Protein AF-A0A0C4EYP3-F1 (afdb_monomer_lite)

Secondary structure (DSSP, 8-state):
---S--SS--TTTTS---S----HHHHHHHHTS-HHHHHHHHTT-SPPPHHHHHHHHHHHT--HHHHHHHS-TT--PPSS-S--SS--SHHHHHHHHHHHHHHHHHHHHHHHHH-SS---

Foldseek 3Di:
DDDDDPDQAPPPVVPPPPPDPDQLCRLCVQLVHDSVQSVCVNVLNHADDLSSLVSCCVVSVNDSVVVCVNHPPPRDRDPPPDADPPHPDPVSNVVVVCCVVCVVVVQVVCCVVPNPPPDD

pLDDT: mean 79.32, std 20.4, range [27.8, 96.69]

Structure (mmCIF, N/CA/C/O backbone):
data_AF-A0A0C4EYP3-F1
#
_entry.id   AF-A0A0C4EYP3-F1
#
loop_
_atom_site.group_PDB
_atom_site.id
_atom_site.type_symbol
_atom_site.label_atom_id
_atom_site.label_alt_id
_atom_site.label_comp_id
_atom_site.label_asym_id
_atom_site.label_entity_id
_atom_site.label_seq_id
_atom_site.pdbx_PDB_ins_code
_atom_site.Cartn_x
_atom_site.Cartn_y
_atom_site.Cartn_z
_atom_site.occupancy
_atom_site.B_iso_or_equiv
_atom_site.auth_seq_id
_atom_site.auth_comp_id
_atom_site.auth_asym_id
_atom_site.auth_atom_id
_atom_site.pdbx_PDB_model_num
ATOM 1 N N . MET A 1 1 ? 20.902 5.868 12.166 1.00 28.08 1 MET A N 1
ATOM 2 C CA . MET A 1 1 ? 20.652 7.315 12.353 1.00 28.08 1 MET A CA 1
ATOM 3 C C . MET A 1 1 ? 19.369 7.663 11.596 1.00 28.08 1 MET A C 1
ATOM 5 O O . MET A 1 1 ? 19.417 8.071 10.446 1.00 28.08 1 MET A O 1
ATOM 9 N N . PHE A 1 2 ? 18.211 7.353 12.192 1.00 27.80 2 PHE A N 1
ATOM 10 C CA . PHE A 1 2 ? 16.888 7.460 11.562 1.00 27.80 2 PHE A CA 1
ATOM 11 C C . PHE A 1 2 ? 16.324 8.862 11.808 1.00 27.80 2 PHE A C 1
ATOM 13 O O . PHE A 1 2 ? 15.710 9.115 12.843 1.00 27.80 2 PHE A O 1
ATOM 20 N N . SER A 1 3 ? 16.602 9.795 10.897 1.00 27.97 3 SER A N 1
ATOM 21 C CA . SER A 1 3 ? 16.190 11.190 11.056 1.00 27.97 3 SER A CA 1
ATOM 22 C C . SER A 1 3 ? 14.779 11.423 10.497 1.00 27.97 3 SER A C 1
ATOM 24 O O . SER A 1 3 ? 14.550 11.383 9.293 1.00 27.97 3 SER A O 1
ATOM 26 N N . SER A 1 4 ? 13.845 11.667 11.418 1.00 34.28 4 SER A N 1
ATOM 27 C CA . SER A 1 4 ? 12.994 12.867 11.411 1.00 34.28 4 SER A CA 1
ATOM 28 C C . SER A 1 4 ? 12.014 13.097 10.246 1.00 34.28 4 SER A C 1
ATOM 30 O O . SER A 1 4 ? 11.949 14.201 9.722 1.00 34.28 4 SER A O 1
ATOM 32 N N . ASN A 1 5 ? 11.190 12.104 9.887 1.00 30.58 5 ASN A N 1
ATOM 33 C CA . ASN A 1 5 ? 9.968 12.329 9.083 1.00 30.58 5 ASN A CA 1
ATOM 34 C C . ASN A 1 5 ? 8.774 11.433 9.500 1.00 30.58 5 ASN A C 1
ATOM 36 O O . ASN A 1 5 ? 7.922 11.061 8.697 1.00 30.58 5 ASN A O 1
ATOM 40 N N . ARG A 1 6 ? 8.696 11.083 10.792 1.00 39.53 6 ARG A N 1
ATOM 41 C CA . ARG A 1 6 ? 7.536 10.412 11.414 1.00 39.53 6 ARG A CA 1
ATOM 42 C C . ARG A 1 6 ? 6.465 11.442 11.780 1.00 39.53 6 ARG A C 1
ATOM 44 O O . ARG A 1 6 ? 6.340 11.771 12.954 1.00 39.53 6 ARG A O 1
ATOM 51 N N . GLN A 1 7 ? 5.740 11.999 10.811 1.00 38.94 7 GLN A N 1
ATOM 52 C CA . GLN A 1 7 ? 4.660 12.938 11.152 1.00 38.94 7 GLN A CA 1
ATOM 53 C C . GLN A 1 7 ? 3.247 12.360 11.097 1.00 38.94 7 GLN A C 1
ATOM 55 O O . GLN A 1 7 ? 2.430 12.841 11.868 1.00 38.94 7 GLN A O 1
ATOM 60 N N . TYR A 1 8 ? 2.954 11.293 10.341 1.00 40.28 8 TYR A N 1
ATOM 61 C CA . TYR A 1 8 ? 1.585 10.731 10.317 1.00 40.28 8 TYR A CA 1
ATOM 62 C C . TYR A 1 8 ? 1.478 9.239 9.960 1.00 40.28 8 TYR A C 1
ATOM 64 O O . TYR A 1 8 ? 0.409 8.768 9.581 1.00 40.28 8 TYR A O 1
ATOM 72 N N . THR A 1 9 ? 2.561 8.468 10.031 1.00 40.06 9 THR A N 1
ATOM 73 C CA . THR A 1 9 ? 2.444 7.011 9.889 1.00 40.06 9 THR A CA 1
ATOM 74 C C . THR A 1 9 ? 2.028 6.436 11.229 1.00 40.06 9 THR A C 1
ATOM 76 O O . THR A 1 9 ? 2.480 6.929 12.252 1.00 40.06 9 THR A O 1
ATOM 79 N N . LEU A 1 10 ? 1.138 5.448 11.215 1.00 43.94 10 LEU A N 1
ATOM 80 C CA . LEU A 1 10 ? 0.690 4.645 12.348 1.00 43.94 10 LEU A CA 1
ATOM 81 C C . LEU A 1 10 ? 1.720 3.518 12.567 1.00 43.94 10 LEU A C 1
ATOM 83 O O . LEU A 1 10 ? 1.480 2.389 12.140 1.00 43.94 10 LEU A O 1
ATOM 87 N N . PRO A 1 11 ? 2.906 3.767 13.158 1.00 39.56 11 PRO A N 1
ATOM 88 C CA . PRO A 1 11 ? 3.998 2.806 13.138 1.00 39.56 11 PRO A CA 1
ATOM 89 C C . PRO A 1 11 ? 3.801 1.757 14.245 1.00 39.56 11 PRO A C 1
ATOM 91 O O . PRO A 1 11 ? 4.572 0.811 14.327 1.00 39.56 11 PRO A O 1
ATOM 94 N N . GLU A 1 12 ? 2.773 1.912 15.088 1.00 42.91 12 GLU A N 1
ATOM 95 C CA . GLU A 1 12 ? 2.560 1.099 16.290 1.00 42.91 12 GLU A CA 1
ATOM 96 C C . GLU A 1 12 ? 1.344 0.165 16.210 1.00 42.91 12 GLU A C 1
ATOM 98 O O . GLU A 1 12 ? 1.230 -0.748 17.018 1.00 42.91 12 GLU A O 1
ATOM 103 N N . ILE A 1 13 ? 0.500 0.274 15.178 1.00 44.47 13 ILE A N 1
ATOM 104 C CA . ILE A 1 13 ? -0.499 -0.773 14.861 1.00 44.47 13 ILE A CA 1
ATOM 105 C C . ILE A 1 13 ? 0.015 -1.785 13.828 1.00 44.47 13 ILE A C 1
ATOM 107 O O . ILE A 1 13 ? -0.697 -2.714 13.472 1.00 44.47 13 ILE A O 1
ATOM 111 N N . GLY A 1 14 ? 1.274 -1.653 13.389 1.00 41.16 14 GLY A N 1
ATOM 112 C CA . GLY A 1 14 ? 2.021 -2.771 12.799 1.00 41.16 14 GLY A CA 1
ATOM 113 C C . GLY A 1 14 ? 2.391 -3.847 13.832 1.00 41.16 14 GLY A C 1
ATOM 114 O O . GLY A 1 14 ? 2.987 -4.854 13.467 1.00 41.16 14 GLY A O 1
ATOM 115 N N . GLY A 1 15 ? 2.049 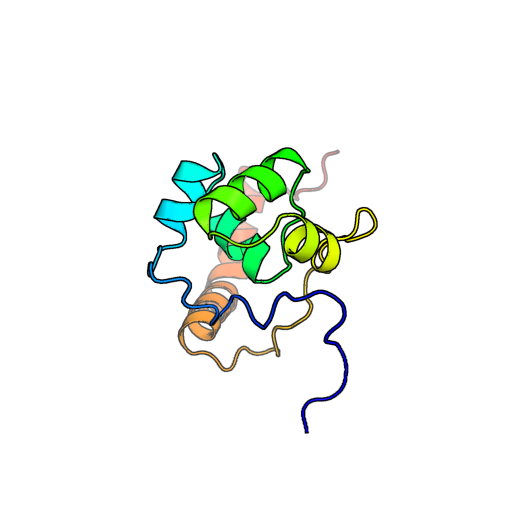-3.634 15.110 1.00 35.31 15 GLY A N 1
ATOM 116 C CA . GLY A 1 15 ? 2.338 -4.556 16.205 1.00 35.31 15 GLY A CA 1
ATOM 117 C C . GLY A 1 15 ? 1.379 -4.501 17.397 1.00 35.31 15 GLY A C 1
ATOM 118 O O . GLY A 1 15 ? 1.661 -5.159 18.395 1.00 35.31 15 GLY A O 1
ATOM 119 N N . SER A 1 16 ? 0.243 -3.791 17.341 1.00 37.66 16 SER A N 1
ATOM 120 C CA . SER A 1 16 ? -0.777 -3.935 18.386 1.00 37.66 16 SER A CA 1
ATOM 121 C C . SER A 1 16 ? -1.592 -5.196 18.109 1.00 37.66 16 SER A C 1
ATOM 123 O O . SER A 1 16 ? -2.685 -5.162 17.543 1.00 37.66 16 SER A O 1
ATOM 125 N N . GLN A 1 17 ? -0.988 -6.320 18.489 1.00 43.16 17 GLN A N 1
ATOM 126 C CA . GLN A 1 17 ? -1.586 -7.638 18.651 1.00 43.16 17 GLN A CA 1
ATOM 127 C C . GLN A 1 17 ? -2.721 -7.561 19.685 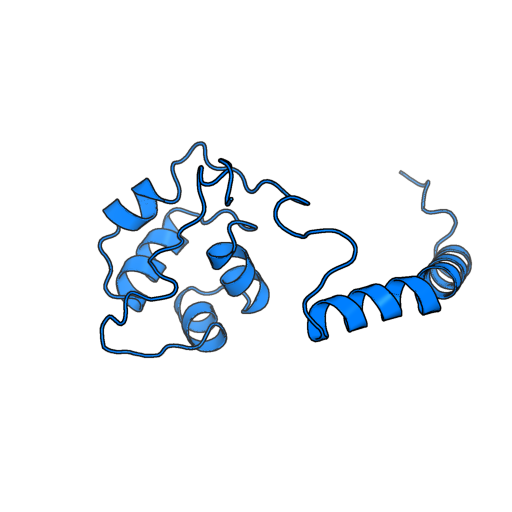1.00 43.16 17 GLN A C 1
ATOM 129 O O . GLN A 1 17 ? -2.609 -8.038 20.810 1.00 43.16 17 GLN A O 1
ATOM 134 N N . GLY A 1 18 ? -3.844 -6.957 19.310 1.00 42.09 18 GLY A N 1
ATOM 135 C CA . GLY A 1 18 ? -5.118 -7.172 19.979 1.00 42.09 18 GLY A CA 1
ATOM 136 C C . GLY A 1 18 ? -5.649 -8.545 19.582 1.00 42.09 18 GLY A C 1
ATOM 137 O O . GLY A 1 18 ? -6.541 -8.628 18.754 1.00 42.09 18 GLY A O 1
ATOM 138 N N . ASN A 1 19 ? -5.055 -9.628 20.094 1.00 44.78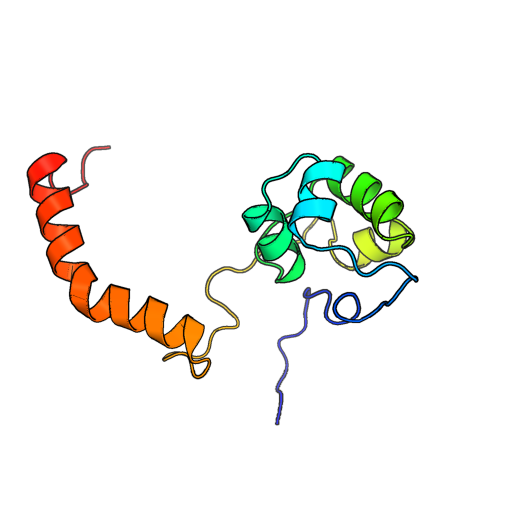 19 ASN A N 1
ATOM 139 C CA . ASN A 1 19 ? -5.550 -11.019 20.076 1.00 44.78 19 ASN A CA 1
ATOM 140 C C . ASN A 1 19 ? -6.057 -11.646 18.743 1.00 44.78 19 ASN A C 1
ATOM 142 O O . ASN A 1 19 ? -6.533 -12.782 18.766 1.00 44.78 19 ASN A O 1
ATOM 146 N N . LYS A 1 20 ? -5.965 -10.979 17.584 1.00 55.44 20 LYS A N 1
ATOM 147 C CA . LYS A 1 20 ? -6.371 -11.495 16.263 1.00 55.44 20 LYS A CA 1
ATOM 148 C C . LYS A 1 20 ? -5.383 -11.048 15.187 1.00 55.44 20 LYS A C 1
ATOM 150 O O . LYS A 1 20 ? -5.355 -9.879 14.811 1.00 55.44 20 LYS A O 1
ATOM 155 N N . GLU A 1 21 ? -4.603 -11.986 14.659 1.00 67.38 21 GLU A N 1
ATOM 156 C CA . GLU A 1 21 ? -3.831 -11.785 13.429 1.00 67.38 21 GLU A CA 1
ATOM 157 C C . GLU A 1 21 ? -4.798 -11.746 12.238 1.00 67.38 21 GLU A C 1
ATOM 159 O O . GLU A 1 21 ? -5.181 -12.781 11.700 1.00 67.38 21 GLU A O 1
ATOM 164 N N . LEU A 1 22 ? -5.259 -10.549 11.869 1.00 83.88 22 LEU A N 1
ATOM 165 C CA . LEU A 1 22 ? -6.082 -10.344 10.677 1.00 83.88 22 LEU A CA 1
ATOM 166 C C . LEU A 1 22 ? -5.197 -9.967 9.488 1.00 83.88 22 LEU A C 1
ATOM 168 O O . LEU A 1 22 ? -4.372 -9.059 9.571 1.00 83.88 22 LEU A O 1
ATOM 172 N N . SER A 1 23 ? -5.423 -10.620 8.354 1.00 88.62 23 SER A N 1
ATOM 173 C CA . SER A 1 23 ? -4.828 -10.238 7.073 1.00 88.62 23 SER A CA 1
ATOM 174 C C . SER A 1 23 ? -5.434 -8.938 6.526 1.00 88.62 23 SER A C 1
ATOM 176 O O . SER A 1 23 ? -6.578 -8.578 6.830 1.00 88.62 23 SER A O 1
ATOM 178 N N . PHE A 1 24 ? -4.711 -8.248 5.633 1.00 89.62 24 PHE A N 1
ATOM 179 C CA . PHE A 1 24 ? -5.252 -7.074 4.936 1.00 89.62 24 PHE A CA 1
ATOM 180 C C . PHE A 1 24 ? -6.535 -7.398 4.167 1.00 89.62 24 PHE A C 1
ATOM 182 O O . PHE A 1 24 ? -7.463 -6.590 4.183 1.00 89.62 24 PHE A O 1
ATOM 189 N N . GLY A 1 25 ? -6.629 -8.581 3.554 1.00 88.94 25 GLY A N 1
ATOM 190 C CA . GLY A 1 25 ? -7.834 -9.031 2.859 1.00 88.94 25 GLY A CA 1
ATOM 191 C C . GLY A 1 25 ? -9.049 -9.171 3.783 1.00 88.94 25 GLY A C 1
ATOM 192 O O . GLY A 1 25 ? -10.161 -8.787 3.415 1.00 88.94 25 GLY A O 1
ATOM 193 N N . GLU A 1 26 ? -8.866 -9.670 5.006 1.00 91.56 26 GLU A N 1
ATOM 194 C CA . GLU A 1 26 ? -9.953 -9.775 5.988 1.00 91.56 26 GLU A CA 1
ATOM 195 C C . GLU A 1 26 ? -10.398 -8.409 6.505 1.00 91.56 26 GLU A C 1
ATOM 197 O O . GLU A 1 26 ? -11.602 -8.156 6.615 1.00 91.56 26 GLU A O 1
ATOM 202 N N . ILE A 1 27 ? -9.448 -7.510 6.773 1.00 91.94 27 ILE A N 1
ATOM 203 C CA . ILE A 1 27 ? -9.748 -6.132 7.176 1.00 91.94 27 ILE A CA 1
ATOM 204 C C . ILE A 1 27 ? -10.501 -5.422 6.045 1.00 91.94 27 ILE A C 1
ATOM 206 O O . ILE A 1 27 ? -11.560 -4.841 6.280 1.00 91.94 27 ILE A O 1
ATOM 210 N N . ALA A 1 28 ? -10.011 -5.528 4.809 1.00 93.31 28 ALA A N 1
ATOM 211 C CA . ALA A 1 28 ? -10.599 -4.922 3.617 1.00 93.31 28 ALA A CA 1
ATOM 212 C C . ALA A 1 28 ? -12.062 -5.334 3.407 1.00 93.31 28 ALA A C 1
ATOM 214 O O . ALA A 1 28 ? -12.928 -4.472 3.227 1.00 93.31 28 ALA A O 1
ATOM 215 N N . LYS A 1 29 ? -12.359 -6.636 3.530 1.00 94.56 29 LYS A N 1
ATOM 216 C CA . LYS A 1 29 ? -13.728 -7.171 3.450 1.00 94.56 29 LYS A CA 1
ATOM 217 C C . LYS A 1 29 ? -14.653 -6.555 4.498 1.00 94.56 29 LYS A C 1
ATOM 219 O O . LYS A 1 29 ? -15.779 -6.192 4.174 1.00 94.56 29 LYS A O 1
ATOM 224 N N . ARG A 1 30 ? -14.186 -6.415 5.742 1.00 93.12 30 ARG A N 1
ATOM 225 C CA . ARG A 1 30 ? -14.993 -5.877 6.849 1.00 93.12 30 ARG A CA 1
ATOM 226 C C . ARG A 1 30 ? -15.236 -4.374 6.722 1.00 93.12 30 ARG A C 1
ATOM 228 O O . ARG A 1 30 ? -16.325 -3.904 7.040 1.00 93.12 30 ARG A O 1
ATOM 235 N N . ILE A 1 31 ? -14.255 -3.618 6.225 1.00 93.81 31 ILE A N 1
ATOM 236 C CA . ILE A 1 31 ? -14.407 -2.167 6.045 1.00 93.81 31 ILE A CA 1
ATOM 237 C C . ILE A 1 31 ? -15.097 -1.792 4.720 1.00 93.81 31 ILE A C 1
ATOM 239 O O . ILE A 1 31 ? -15.636 -0.690 4.600 1.00 93.81 31 ILE A O 1
ATOM 243 N N . GLY A 1 32 ? -15.169 -2.720 3.760 1.00 94.69 32 GLY A N 1
ATOM 244 C CA . GLY A 1 32 ? -15.773 -2.504 2.441 1.00 94.69 32 GLY A CA 1
ATOM 245 C C . GLY A 1 32 ? -14.852 -1.752 1.476 1.00 94.69 32 GLY A C 1
ATOM 246 O O . GLY A 1 32 ? -15.318 -0.924 0.696 1.00 94.69 32 GLY A O 1
ATOM 247 N N . ARG A 1 33 ? -13.542 -2.001 1.555 1.00 95.69 33 ARG A N 1
ATOM 248 C CA . ARG A 1 33 ? -12.508 -1.400 0.693 1.00 95.69 33 ARG A CA 1
ATOM 249 C C . ARG A 1 33 ? -11.726 -2.501 -0.028 1.00 95.69 33 ARG A C 1
ATOM 251 O O . ARG A 1 33 ? -11.892 -3.680 0.277 1.00 95.69 33 ARG A O 1
ATOM 258 N N . SER A 1 34 ? -10.894 -2.138 -1.007 1.00 96.62 34 SER A N 1
ATOM 259 C CA . SER A 1 34 ? -10.007 -3.113 -1.653 1.00 96.62 34 SER A CA 1
ATOM 260 C C . SER A 1 34 ? -8.813 -3.434 -0.758 1.00 96.62 34 SER A C 1
ATOM 262 O O . SER A 1 34 ? -8.338 -2.578 -0.016 1.00 96.62 34 SER A O 1
ATOM 264 N N . GLU A 1 35 ? -8.293 -4.654 -0.864 1.00 93.81 35 GLU A N 1
ATOM 265 C CA . GLU A 1 35 ? -7.131 -5.099 -0.086 1.00 93.81 35 GLU A CA 1
ATOM 266 C C . GLU A 1 35 ? -5.910 -4.193 -0.282 1.00 93.81 35 GLU A C 1
ATOM 268 O O . GLU A 1 35 ? -5.267 -3.799 0.689 1.00 93.81 35 GLU A O 1
ATOM 273 N N . ILE A 1 36 ? -5.656 -3.771 -1.524 1.00 93.56 36 ILE A N 1
ATOM 274 C CA . ILE A 1 36 ? -4.564 -2.846 -1.852 1.00 93.56 36 ILE A CA 1
ATOM 275 C C . ILE A 1 36 ? -4.792 -1.474 -1.209 1.00 93.56 36 ILE A C 1
ATOM 277 O O . ILE A 1 36 ? -3.851 -0.885 -0.683 1.00 93.56 36 ILE A O 1
ATOM 281 N N . TRP A 1 37 ? -6.026 -0.955 -1.222 1.00 94.25 37 TRP A N 1
ATOM 282 C CA . TRP A 1 37 ? -6.337 0.319 -0.566 1.00 94.25 37 TRP A CA 1
ATOM 283 C C . TRP A 1 37 ? -6.142 0.219 0.945 1.00 94.25 37 TRP A C 1
ATOM 285 O O . TRP A 1 37 ? -5.568 1.120 1.552 1.00 94.25 37 TRP A O 1
ATOM 295 N N . THR A 1 38 ? -6.572 -0.893 1.543 1.00 92.25 38 THR A N 1
ATOM 296 C CA . THR A 1 38 ? -6.386 -1.157 2.968 1.00 92.25 38 THR A CA 1
ATOM 297 C C . THR A 1 38 ? -4.904 -1.214 3.303 1.00 92.25 38 THR A C 1
ATOM 299 O O . THR A 1 38 ? -4.476 -0.467 4.169 1.00 92.25 38 THR A O 1
ATOM 302 N N . ALA A 1 39 ? -4.088 -1.986 2.582 1.00 89.88 39 ALA A N 1
ATOM 303 C CA . ALA A 1 39 ? -2.640 -1.989 2.787 1.00 89.88 39 ALA A CA 1
ATOM 304 C C . ALA A 1 39 ? -2.045 -0.574 2.640 1.00 89.88 39 ALA A C 1
ATOM 306 O O . ALA A 1 39 ? -1.333 -0.104 3.526 1.00 89.88 39 ALA A O 1
ATOM 307 N N . ALA A 1 40 ? -2.409 0.161 1.582 1.00 89.50 40 ALA A N 1
ATOM 308 C CA . ALA A 1 40 ? -1.956 1.534 1.363 1.00 89.50 40 ALA A CA 1
ATOM 309 C C . ALA A 1 40 ? -2.316 2.476 2.525 1.00 89.50 40 ALA A C 1
ATOM 311 O O . ALA A 1 40 ? -1.524 3.357 2.856 1.00 89.50 40 ALA A O 1
ATOM 312 N N . LEU A 1 41 ? -3.468 2.289 3.174 1.00 89.31 41 LEU A N 1
ATOM 313 C CA . LEU A 1 41 ? -3.853 3.048 4.362 1.00 89.31 41 LEU A CA 1
ATOM 314 C C . LEU A 1 41 ? -2.876 2.829 5.522 1.00 89.31 41 LEU A C 1
ATOM 316 O O . LEU A 1 41 ? -2.434 3.804 6.128 1.00 89.31 41 LEU A O 1
ATOM 320 N N . PHE A 1 42 ? -2.500 1.578 5.804 1.00 86.44 42 PHE A N 1
ATOM 321 C CA . PHE A 1 42 ? -1.557 1.254 6.883 1.00 86.44 42 PHE A CA 1
ATOM 322 C C . PHE A 1 42 ? -0.153 1.817 6.626 1.00 86.44 42 PHE A C 1
ATOM 324 O O . PHE A 1 42 ? 0.526 2.223 7.567 1.00 86.44 42 PHE A O 1
ATOM 331 N N . TYR A 1 43 ? 0.250 1.939 5.360 1.00 83.88 43 TYR A N 1
ATOM 332 C CA . TYR A 1 43 ? 1.490 2.623 4.972 1.00 83.88 43 TYR A CA 1
ATOM 333 C C . TYR A 1 43 ? 1.355 4.157 4.880 1.00 83.88 43 TYR A C 1
ATOM 335 O O . TYR A 1 43 ? 2.309 4.840 4.515 1.00 83.88 43 TYR A O 1
ATOM 343 N N . GLY A 1 44 ? 0.194 4.734 5.213 1.00 83.44 44 GLY A N 1
ATOM 344 C CA . GLY A 1 44 ? -0.037 6.184 5.165 1.00 83.44 44 GLY A CA 1
ATOM 345 C C . GLY A 1 44 ? -0.185 6.755 3.748 1.00 83.44 44 GLY A C 1
ATOM 346 O O . GLY A 1 44 ? -0.100 7.966 3.550 1.00 83.44 44 GLY A O 1
ATOM 347 N N . HIS A 1 45 ? -0.417 5.900 2.752 1.00 86.12 45 HIS A N 1
ATOM 348 C CA . HIS A 1 45 ? -0.592 6.270 1.346 1.00 86.12 45 HIS A CA 1
ATOM 349 C C . HIS A 1 45 ? -2.062 6.447 0.928 1.00 86.12 45 HIS A C 1
ATOM 351 O O . HIS A 1 45 ? -2.324 6.902 -0.187 1.00 86.12 45 HIS A O 1
ATOM 357 N N . ALA A 1 46 ? -3.023 6.146 1.808 1.00 89.81 46 ALA A N 1
ATOM 358 C CA . ALA A 1 46 ? -4.449 6.386 1.585 1.00 89.81 46 ALA A CA 1
ATOM 359 C C . ALA A 1 46 ? -5.058 7.259 2.692 1.00 89.81 46 ALA A C 1
ATOM 361 O O . ALA A 1 46 ? -4.574 7.277 3.821 1.00 89.81 46 ALA A O 1
ATOM 362 N N . LYS A 1 47 ? -6.128 7.994 2.360 1.00 90.75 47 LYS A N 1
ATOM 363 C CA . LYS A 1 47 ? -6.900 8.804 3.312 1.00 90.75 47 LYS A CA 1
ATOM 364 C C . LYS A 1 47 ? -8.208 8.083 3.651 1.00 90.75 47 LYS A C 1
ATOM 366 O O . LYS A 1 47 ? -8.991 7.862 2.728 1.00 90.75 47 LYS A O 1
ATOM 371 N N . PRO A 1 48 ? -8.465 7.748 4.925 1.00 92.06 48 PRO A N 1
ATOM 372 C CA . PRO A 1 48 ? -9.720 7.129 5.328 1.00 92.06 48 PRO A CA 1
ATOM 373 C C . PRO A 1 48 ? -10.833 8.176 5.472 1.00 92.06 48 PRO A C 1
ATOM 375 O O . PRO A 1 48 ? -10.589 9.332 5.827 1.00 92.06 48 PRO A O 1
ATOM 378 N N . GLU A 1 49 ? -12.073 7.762 5.234 1.00 92.12 49 GLU A N 1
ATOM 379 C CA . GLU A 1 49 ? -13.269 8.517 5.606 1.00 92.12 49 GLU A CA 1
ATOM 380 C C . GLU A 1 49 ? -13.673 8.223 7.058 1.00 92.12 49 GLU A C 1
ATOM 382 O O . GLU A 1 49 ? -13.240 7.241 7.659 1.00 92.12 49 GLU A O 1
ATOM 387 N N . GLN A 1 50 ? -14.565 9.037 7.636 1.00 90.25 50 GLN A N 1
ATOM 388 C CA . GLN A 1 50 ? -15.065 8.797 9.001 1.00 90.25 50 GLN A CA 1
ATOM 389 C C . GLN A 1 50 ? -15.721 7.416 9.149 1.00 90.25 50 GLN A C 1
ATOM 391 O O . GLN A 1 50 ? -15.557 6.762 10.177 1.00 90.25 50 GLN A O 1
ATOM 396 N N . ALA A 1 51 ? -16.421 6.950 8.110 1.00 92.31 51 ALA A N 1
ATOM 397 C CA . ALA A 1 51 ? -17.007 5.615 8.091 1.00 92.31 51 ALA A CA 1
ATOM 398 C C . ALA A 1 51 ? -15.937 4.509 8.134 1.00 92.31 51 ALA A C 1
ATOM 400 O O . ALA A 1 51 ? -16.151 3.494 8.794 1.00 92.31 51 ALA A O 1
ATOM 401 N N . ASP A 1 52 ? -14.783 4.710 7.486 1.00 92.88 52 ASP A N 1
ATOM 402 C CA . ASP A 1 52 ? -13.674 3.752 7.524 1.00 92.88 52 ASP A CA 1
ATOM 403 C C . ASP A 1 52 ? -13.056 3.697 8.922 1.00 92.88 52 ASP A C 1
ATOM 405 O O . ASP A 1 52 ? -12.831 2.609 9.437 1.00 92.88 52 ASP A O 1
ATOM 409 N N . LEU A 1 53 ? -12.836 4.852 9.565 1.00 91.38 53 LEU A N 1
ATOM 410 C CA . LEU A 1 53 ? -12.260 4.916 10.915 1.00 91.38 53 LEU A CA 1
ATOM 411 C C . LEU A 1 53 ? -13.126 4.187 11.946 1.00 91.38 53 LEU A C 1
ATOM 413 O O . LEU A 1 53 ? -12.599 3.461 12.788 1.00 91.38 53 LEU A O 1
ATOM 417 N N . LYS A 1 54 ? -14.451 4.339 11.852 1.00 92.50 54 LYS A N 1
ATOM 418 C CA . LYS A 1 54 ? -15.391 3.627 12.720 1.00 92.50 54 LYS A CA 1
ATOM 419 C C . LYS A 1 54 ? -15.294 2.111 12.525 1.00 92.50 54 LYS A C 1
ATOM 421 O O . LYS A 1 54 ? -15.143 1.379 13.496 1.00 92.50 54 LYS A O 1
ATOM 426 N N . LYS A 1 55 ? -15.312 1.637 11.276 1.00 93.38 55 LYS A N 1
ATOM 427 C CA . LYS A 1 55 ? -15.188 0.200 10.990 1.00 93.38 55 LYS A CA 1
ATOM 428 C C . LYS A 1 55 ? -13.815 -0.348 11.386 1.00 93.38 55 LYS A C 1
ATOM 430 O O . LYS A 1 55 ? -13.735 -1.449 11.908 1.00 93.38 55 LYS A O 1
ATOM 435 N N . LEU A 1 56 ? -12.734 0.403 11.173 1.00 91.06 56 LEU A N 1
ATOM 436 C CA . LEU A 1 56 ? -11.386 0.015 11.603 1.00 91.06 56 LEU A CA 1
ATOM 437 C C . LEU A 1 56 ? -11.301 -0.121 13.125 1.00 91.06 56 LEU A C 1
ATOM 439 O O . LEU A 1 56 ? -10.712 -1.086 13.605 1.00 91.06 56 LEU A O 1
ATOM 443 N N . SER A 1 57 ? -11.942 0.792 13.860 1.00 90.75 57 SER A N 1
ATOM 444 C CA . SER A 1 57 ? -12.079 0.720 15.317 1.00 90.75 57 SER A CA 1
ATOM 445 C C . SER A 1 57 ? -12.748 -0.576 15.772 1.00 90.75 57 SER A C 1
ATOM 447 O O . SER A 1 57 ? -12.211 -1.267 16.632 1.00 90.75 57 SER A O 1
ATOM 449 N N . GLU A 1 58 ? -13.855 -0.955 15.133 1.00 90.94 58 GLU A N 1
ATOM 450 C CA . GLU A 1 58 ? -14.589 -2.191 15.436 1.00 90.94 58 GLU A CA 1
ATOM 451 C C . GLU A 1 58 ? -13.809 -3.462 15.051 1.00 90.94 58 GLU A C 1
ATOM 453 O O . GLU A 1 58 ? -13.848 -4.463 15.763 1.00 90.94 58 GLU A O 1
ATOM 458 N N . VAL A 1 59 ? -13.107 -3.449 13.913 1.00 90.38 59 VAL A N 1
ATOM 459 C CA . VAL A 1 59 ? -12.390 -4.624 13.388 1.00 90.38 59 VAL A CA 1
ATOM 460 C C . VAL A 1 59 ? -11.121 -4.924 14.178 1.00 90.38 59 VAL A C 1
ATOM 462 O O . VAL A 1 59 ? -10.809 -6.095 14.393 1.00 90.38 59 VAL A O 1
ATOM 465 N N . LEU A 1 60 ? -10.392 -3.879 14.564 1.00 87.00 60 LEU A N 1
ATOM 466 C CA . LEU A 1 60 ? -9.082 -3.984 15.207 1.00 87.00 60 LEU A CA 1
ATOM 467 C C . LEU A 1 60 ? -9.163 -3.869 16.731 1.00 87.00 60 LEU A C 1
ATOM 469 O O . LEU A 1 60 ? -8.136 -3.996 17.387 1.00 87.00 60 LEU A O 1
ATOM 473 N N . ASP A 1 61 ? -10.363 -3.641 17.273 1.00 87.25 61 ASP A N 1
ATOM 474 C CA . ASP A 1 61 ? -10.616 -3.446 18.705 1.00 87.25 61 ASP A CA 1
ATOM 475 C C . ASP A 1 61 ? -9.750 -2.325 19.311 1.00 87.25 61 ASP A C 1
ATOM 477 O O . ASP A 1 61 ? -9.195 -2.421 20.403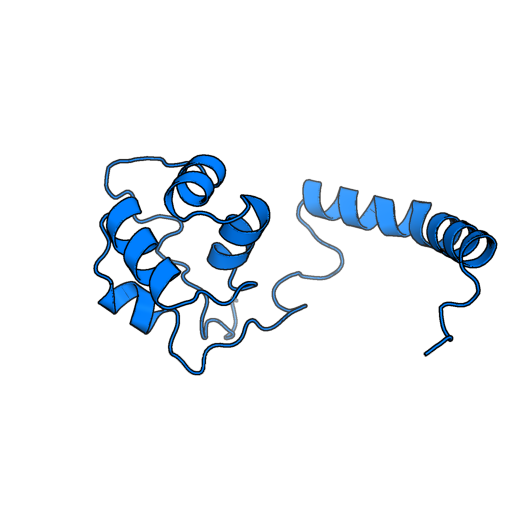 1.00 87.25 61 ASP A O 1
ATOM 481 N N . ILE A 1 62 ? -9.599 -1.238 18.550 1.00 87.06 62 ILE A N 1
ATOM 482 C CA . ILE A 1 62 ? -8.826 -0.052 18.933 1.00 87.06 62 ILE A CA 1
ATOM 483 C C . ILE A 1 62 ? -9.788 1.134 19.005 1.00 87.06 62 ILE A C 1
ATOM 485 O O . ILE A 1 62 ? -10.562 1.331 18.065 1.00 87.06 62 ILE A O 1
ATOM 489 N N . PRO A 1 63 ? -9.750 1.972 20.055 1.00 88.25 63 PRO A N 1
ATOM 490 C CA . PRO A 1 63 ? -10.646 3.118 20.175 1.00 88.25 63 PRO A CA 1
ATOM 491 C C . PRO A 1 63 ? -10.584 4.067 18.969 1.00 88.25 63 PRO A C 1
ATOM 493 O O . PRO A 1 63 ? -9.509 4.465 18.524 1.00 88.25 63 PRO A O 1
ATOM 496 N N . GLU A 1 64 ? -11.743 4.519 18.480 1.00 87.19 64 GLU A N 1
ATOM 497 C CA . GLU A 1 64 ? -11.845 5.426 17.322 1.00 87.19 64 GLU A CA 1
ATOM 498 C C . GLU A 1 64 ? -11.028 6.724 17.504 1.00 87.19 64 GLU A C 1
ATOM 500 O O . GLU A 1 64 ? -10.554 7.318 16.535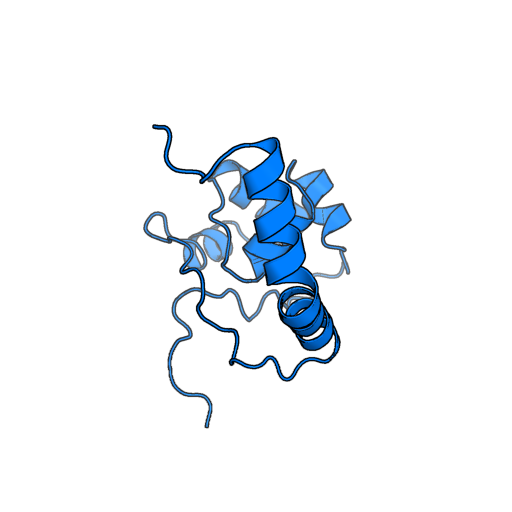 1.00 87.19 64 GLU A O 1
ATOM 505 N N . GLN A 1 65 ? -10.833 7.171 18.750 1.00 86.38 65 GLN A N 1
ATOM 506 C CA . GLN A 1 65 ? -10.015 8.345 19.070 1.00 86.38 65 GLN A CA 1
ATOM 507 C C . GLN A 1 65 ? -8.542 8.164 18.676 1.00 86.38 65 GLN A C 1
ATOM 509 O O . GLN A 1 65 ? -7.933 9.112 18.183 1.00 86.38 65 GLN A O 1
ATOM 514 N N . GLU A 1 66 ? -7.990 6.957 18.818 1.00 85.69 66 GLU A N 1
ATOM 515 C CA . GLU A 1 66 ? -6.613 6.644 18.418 1.00 85.69 66 GLU A CA 1
ATOM 516 C C . GLU A 1 66 ? -6.462 6.738 16.894 1.00 85.69 66 GLU A C 1
ATOM 518 O O . GLU A 1 66 ? -5.525 7.359 16.387 1.00 85.69 66 GLU A O 1
ATOM 523 N N . PHE A 1 67 ? -7.454 6.242 16.149 1.00 84.62 67 PHE A N 1
ATOM 524 C CA . PHE A 1 67 ? -7.500 6.395 14.697 1.00 84.62 67 PHE A CA 1
ATOM 525 C C . PHE A 1 67 ? -7.659 7.851 14.256 1.00 84.62 67 PHE A C 1
ATOM 527 O O . PHE A 1 67 ? -6.987 8.282 13.322 1.00 84.62 67 PHE A O 1
ATOM 534 N N . LYS A 1 68 ? -8.499 8.637 14.940 1.00 85.81 68 LYS A N 1
ATOM 535 C CA . LYS A 1 68 ? -8.641 10.082 14.682 1.00 85.81 68 LYS A CA 1
ATOM 536 C C . LYS A 1 68 ? -7.359 10.857 14.992 1.00 85.81 68 LYS A C 1
ATOM 538 O O . LYS A 1 68 ? -7.087 11.851 14.322 1.00 85.81 68 LYS A O 1
ATOM 543 N N . ARG A 1 69 ? -6.570 10.414 15.979 1.00 85.50 69 ARG A N 1
ATOM 544 C CA . ARG A 1 69 ? -5.255 10.991 16.294 1.00 85.50 69 ARG A CA 1
ATOM 545 C C . ARG A 1 69 ? -4.231 10.676 15.202 1.00 85.50 69 ARG A C 1
ATOM 547 O O . ARG A 1 69 ? -3.479 11.567 14.822 1.00 85.50 69 ARG A O 1
ATOM 554 N N . GLY A 1 70 ? -4.222 9.444 14.686 1.00 81.50 70 GLY A N 1
ATOM 555 C CA . GLY A 1 70 ? -3.348 9.035 13.578 1.00 81.50 70 GLY A CA 1
ATOM 556 C C . GLY A 1 70 ? -3.731 9.663 12.233 1.00 81.50 70 GLY A C 1
ATOM 557 O O . GLY A 1 70 ? -2.860 10.049 11.458 1.00 81.50 70 GLY A O 1
ATOM 558 N N . PHE A 1 71 ? -5.031 9.837 11.989 1.00 85.00 71 PHE A N 1
ATOM 559 C CA . PHE A 1 71 ? -5.590 10.438 10.778 1.00 85.00 71 PHE A CA 1
ATOM 560 C C . PHE A 1 71 ? -6.443 11.671 11.113 1.00 85.00 71 PHE A C 1
ATOM 562 O O . PHE A 1 71 ? -7.678 11.618 11.040 1.00 85.00 71 PHE A O 1
ATOM 569 N N . PRO A 1 72 ? -5.821 12.812 11.469 1.00 84.75 72 PRO A N 1
ATOM 570 C CA . PRO A 1 72 ? -6.567 14.051 11.667 1.00 84.75 72 PRO A CA 1
ATOM 571 C C . PRO A 1 72 ? -7.299 14.454 10.377 1.00 84.75 72 PRO A C 1
ATOM 573 O O . PRO A 1 72 ? -6.895 14.092 9.277 1.00 84.75 72 PRO A O 1
ATOM 576 N N . LYS A 1 73 ? -8.361 15.268 10.465 1.00 83.88 73 LYS A N 1
ATOM 577 C CA . LYS A 1 73 ? -9.131 15.703 9.272 1.00 83.88 73 LYS A CA 1
ATOM 578 C C . LYS A 1 73 ? -8.260 16.381 8.198 1.00 83.88 73 LYS A C 1
ATOM 580 O O . LYS A 1 73 ? -8.536 16.256 7.000 1.00 83.88 73 LYS A O 1
ATOM 585 N N . SER A 1 74 ? -7.207 17.072 8.635 1.00 85.25 74 SER A N 1
ATOM 586 C CA . SER A 1 74 ? -6.199 17.724 7.793 1.00 85.25 74 SER A CA 1
ATOM 587 C C . SER A 1 74 ? -5.193 16.758 7.162 1.00 85.25 74 SER A C 1
ATOM 589 O O . SER A 1 74 ? -4.449 17.177 6.281 1.00 85.25 74 SER A O 1
ATOM 591 N N . PHE A 1 75 ? -5.165 15.486 7.568 1.00 84.06 75 PHE A N 1
ATOM 592 C CA . PHE A 1 75 ? -4.259 14.488 7.013 1.00 84.06 75 PHE A CA 1
ATOM 593 C C . PHE A 1 75 ? -4.466 14.347 5.507 1.00 84.06 75 PHE A C 1
ATOM 595 O O . PHE A 1 75 ? -5.595 14.208 5.025 1.00 84.06 75 PHE A O 1
ATOM 602 N N . PHE A 1 76 ? -3.363 14.334 4.772 1.00 84.81 76 PHE A N 1
ATOM 603 C CA . PHE A 1 76 ? -3.320 13.975 3.366 1.00 84.81 76 PHE A CA 1
ATOM 604 C C . PHE A 1 76 ? -2.104 13.077 3.127 1.00 84.81 76 PHE A C 1
ATOM 606 O O . PHE A 1 76 ? -1.025 13.380 3.640 1.00 84.81 76 PHE A O 1
ATOM 613 N N . PRO A 1 77 ? -2.256 11.984 2.358 1.00 83.00 77 PRO A N 1
ATOM 614 C CA . PRO A 1 77 ? -1.160 11.070 2.091 1.00 83.00 77 PRO A CA 1
ATOM 615 C C . PRO A 1 77 ? -0.108 11.771 1.235 1.00 83.00 77 PRO A C 1
ATOM 617 O O . PRO A 1 77 ? -0.397 12.251 0.135 1.00 83.00 77 PRO A O 1
ATOM 620 N N . ILE A 1 78 ? 1.126 11.807 1.729 1.00 75.00 78 ILE A N 1
ATOM 621 C CA . ILE A 1 78 ? 2.263 12.269 0.940 1.00 75.00 78 ILE A CA 1
ATOM 622 C C . ILE A 1 78 ? 2.701 11.091 0.068 1.00 75.00 78 ILE A C 1
ATOM 624 O O . ILE A 1 78 ? 3.033 10.012 0.560 1.00 75.00 78 ILE A O 1
ATOM 628 N N . ARG A 1 79 ? 2.647 11.278 -1.251 1.00 72.50 79 ARG A N 1
ATOM 629 C CA . ARG A 1 79 ? 3.044 10.258 -2.228 1.00 72.50 79 ARG A CA 1
ATOM 630 C C . ARG A 1 79 ? 4.523 10.400 -2.571 1.00 72.50 79 ARG A C 1
ATOM 632 O O . ARG A 1 79 ? 5.045 11.509 -2.597 1.00 72.50 79 ARG A O 1
ATOM 639 N N . GLY A 1 80 ? 5.181 9.279 -2.859 1.00 67.50 80 GLY A N 1
ATOM 640 C CA . GLY A 1 80 ? 6.586 9.259 -3.285 1.00 67.50 80 GLY A CA 1
ATOM 641 C C . GLY A 1 80 ? 7.607 9.485 -2.166 1.00 67.50 80 GLY A C 1
ATOM 642 O O . GLY A 1 80 ? 8.792 9.618 -2.448 1.00 67.50 80 GLY A O 1
ATOM 643 N N . VAL A 1 81 ? 7.172 9.511 -0.905 1.00 67.31 81 VAL A N 1
ATOM 644 C CA . VAL A 1 81 ? 8.055 9.558 0.268 1.00 67.31 81 VAL A CA 1
ATOM 645 C C . VAL A 1 81 ? 8.140 8.182 0.923 1.00 67.31 81 VAL A C 1
ATOM 647 O O . VAL A 1 81 ? 7.165 7.437 0.936 1.00 67.31 81 VAL A O 1
ATOM 650 N N . GLY A 1 82 ? 9.308 7.853 1.478 1.00 67.38 82 GLY A N 1
ATOM 651 C CA . GLY A 1 82 ? 9.515 6.639 2.279 1.00 67.38 82 GLY A CA 1
ATOM 652 C C . GLY A 1 82 ? 10.160 5.460 1.548 1.00 67.38 82 GLY A C 1
ATOM 653 O O . GLY A 1 82 ? 10.618 4.538 2.216 1.00 67.38 82 GLY A O 1
ATOM 654 N N . LEU A 1 83 ? 10.279 5.503 0.217 1.00 74.31 83 LEU A N 1
ATOM 655 C CA . LEU A 1 83 ? 11.041 4.512 -0.544 1.00 74.31 83 LEU A CA 1
ATOM 656 C C . LEU A 1 83 ? 12.409 5.088 -0.923 1.00 74.31 83 LEU A C 1
ATOM 658 O O . LEU A 1 83 ? 12.496 6.043 -1.695 1.00 74.31 83 LEU A O 1
ATOM 662 N N . GLN A 1 84 ? 13.482 4.519 -0.370 1.00 81.69 84 GLN A N 1
ATOM 663 C CA . GLN A 1 84 ? 14.832 4.804 -0.849 1.00 81.69 84 GLN A CA 1
ATOM 664 C C . GLN A 1 84 ? 14.972 4.257 -2.270 1.00 81.69 84 GLN A C 1
ATOM 666 O O . GLN A 1 84 ? 14.594 3.116 -2.528 1.00 81.69 84 GLN A O 1
ATOM 671 N N . MET A 1 85 ? 15.508 5.072 -3.178 1.00 86.25 85 MET A N 1
ATOM 672 C CA . MET A 1 85 ? 15.734 4.679 -4.565 1.00 86.25 85 MET A CA 1
ATOM 673 C C . MET A 1 85 ? 17.237 4.497 -4.827 1.00 86.25 85 MET A C 1
ATOM 675 O O . MET A 1 85 ? 18.009 5.397 -4.486 1.00 86.25 85 MET A O 1
ATOM 679 N N . PRO A 1 86 ? 17.659 3.375 -5.442 1.00 88.50 86 PRO A N 1
ATOM 680 C CA . PRO A 1 86 ? 16.843 2.200 -5.774 1.00 88.50 86 PRO A CA 1
ATOM 681 C C . PRO A 1 86 ? 16.373 1.434 -4.515 1.00 88.50 86 PRO A C 1
ATOM 683 O O . PRO A 1 86 ? 17.039 1.523 -3.479 1.00 88.50 86 PRO A O 1
ATOM 686 N N . PRO A 1 87 ? 15.256 0.678 -4.584 1.00 90.19 87 PRO A N 1
ATOM 687 C CA . PRO A 1 87 ? 14.772 -0.106 -3.450 1.00 90.19 87 PRO A CA 1
ATOM 688 C C . PRO A 1 87 ? 15.791 -1.162 -3.019 1.00 90.19 87 PRO A C 1
ATOM 690 O O . PRO A 1 87 ? 16.328 -1.882 -3.858 1.00 90.19 87 PRO A O 1
ATOM 693 N N . SER A 1 88 ? 16.036 -1.276 -1.715 1.00 89.44 88 SER A N 1
ATOM 694 C CA . SER A 1 88 ? 16.884 -2.329 -1.143 1.00 89.44 88 SER A CA 1
ATOM 695 C C . SER A 1 88 ? 16.126 -3.631 -0.870 1.00 89.44 88 SER A C 1
ATOM 697 O O . SER A 1 88 ? 16.741 -4.694 -0.823 1.00 89.44 88 SER A O 1
ATOM 699 N N . ASP A 1 89 ? 14.802 -3.561 -0.698 1.00 91.00 89 ASP A N 1
ATOM 700 C CA . ASP A 1 89 ? 13.954 -4.741 -0.531 1.00 91.00 89 ASP A CA 1
ATOM 701 C C . ASP A 1 89 ? 13.923 -5.580 -1.827 1.00 91.00 89 ASP A C 1
ATOM 703 O O . ASP A 1 89 ? 13.645 -5.022 -2.895 1.00 91.00 89 ASP A O 1
ATOM 707 N N . PRO A 1 90 ? 14.170 -6.906 -1.772 1.00 93.00 90 PRO A N 1
ATOM 708 C CA . PRO A 1 90 ? 14.243 -7.742 -2.968 1.00 93.00 90 PRO A CA 1
ATOM 709 C C . PRO A 1 90 ? 12.966 -7.763 -3.816 1.00 93.00 90 PRO A C 1
ATOM 711 O O . PRO A 1 90 ? 13.059 -7.773 -5.043 1.00 93.00 90 PRO A O 1
ATOM 714 N N . LEU A 1 91 ? 11.777 -7.767 -3.202 1.00 91.31 91 LEU A N 1
ATOM 715 C CA . LEU A 1 91 ? 10.514 -7.793 -3.948 1.00 91.31 91 LEU A CA 1
ATOM 716 C C . LEU A 1 91 ? 10.255 -6.445 -4.620 1.00 91.31 91 LEU A C 1
ATOM 718 O O . LEU A 1 91 ? 9.939 -6.393 -5.810 1.00 91.31 91 LEU A O 1
ATOM 722 N N . MET A 1 92 ? 10.463 -5.349 -3.891 1.00 91.75 92 MET A N 1
ATOM 723 C CA . MET A 1 92 ? 10.364 -4.000 -4.446 1.00 91.75 92 MET A CA 1
ATOM 724 C C . MET A 1 92 ? 11.396 -3.764 -5.551 1.00 91.75 92 MET A C 1
ATOM 726 O O . MET A 1 92 ? 11.084 -3.116 -6.552 1.00 91.75 92 MET A O 1
ATOM 730 N N . TYR A 1 93 ? 12.600 -4.327 -5.424 1.00 92.94 93 TYR A N 1
ATOM 731 C CA . TYR A 1 93 ? 13.621 -4.256 -6.463 1.00 92.94 93 TYR A CA 1
ATOM 732 C C . TYR A 1 93 ? 13.185 -4.974 -7.745 1.00 92.94 93 TYR A C 1
ATOM 734 O O . TYR A 1 93 ? 13.410 -4.449 -8.829 1.00 92.94 93 TYR A O 1
ATOM 742 N N . ARG A 1 94 ? 12.491 -6.120 -7.664 1.00 95.75 94 ARG A N 1
ATOM 743 C CA . ARG A 1 94 ? 11.952 -6.809 -8.855 1.00 95.75 94 ARG A CA 1
ATOM 744 C C . ARG A 1 94 ? 10.873 -6.002 -9.574 1.00 95.75 94 ARG A C 1
ATOM 746 O O . ARG A 1 94 ? 10.850 -5.982 -10.802 1.00 95.75 94 ARG A O 1
ATOM 753 N N . LEU A 1 95 ? 10.012 -5.297 -8.838 1.00 93.56 95 LEU A N 1
ATOM 754 C CA . LEU A 1 95 ? 9.042 -4.375 -9.443 1.00 93.56 95 LEU A CA 1
ATOM 755 C C . LEU A 1 95 ? 9.740 -3.184 -10.115 1.00 93.56 95 LEU A C 1
ATOM 757 O O . LEU A 1 95 ? 9.348 -2.760 -11.200 1.00 93.56 95 LEU A O 1
ATOM 761 N N . TYR A 1 96 ? 10.802 -2.669 -9.497 1.00 93.75 96 TYR A N 1
ATOM 762 C CA . TYR A 1 96 ? 11.633 -1.622 -10.084 1.00 93.75 96 TYR A CA 1
ATOM 763 C C . TYR A 1 96 ? 12.376 -2.107 -11.345 1.00 93.75 96 TYR A C 1
ATOM 765 O O . TYR A 1 96 ? 12.387 -1.415 -12.361 1.00 93.75 96 TYR A O 1
ATOM 773 N N . GLU A 1 97 ? 12.923 -3.322 -11.323 1.00 95.00 97 GLU A N 1
ATOM 774 C CA . GLU A 1 97 ? 13.573 -3.973 -12.465 1.00 95.00 97 GLU A CA 1
ATOM 775 C C . GLU A 1 97 ? 12.590 -4.192 -13.621 1.00 95.00 97 GLU A C 1
ATOM 777 O O . GLU A 1 97 ? 12.917 -3.894 -14.769 1.00 95.00 97 GLU A O 1
ATOM 782 N N . PHE A 1 98 ? 11.354 -4.613 -13.328 1.00 96.62 98 PHE A N 1
ATOM 783 C CA . PHE A 1 98 ? 10.294 -4.707 -14.331 1.00 96.62 98 PHE A CA 1
ATOM 784 C C . PHE A 1 98 ? 10.077 -3.369 -15.050 1.00 96.62 98 PHE A C 1
ATOM 786 O O . PHE A 1 98 ? 9.997 -3.339 -16.277 1.00 96.62 98 PHE A O 1
ATOM 793 N N . LEU A 1 99 ? 10.033 -2.254 -14.313 1.00 94.56 99 LEU A N 1
ATOM 794 C CA . LEU A 1 99 ? 9.892 -0.924 -14.910 1.00 94.56 99 LEU A CA 1
ATOM 795 C C . LEU A 1 99 ? 11.112 -0.524 -15.749 1.00 94.56 99 LEU A C 1
ATOM 797 O O . LEU A 1 99 ? 10.936 0.092 -16.797 1.00 94.56 99 LEU A O 1
ATOM 801 N N . ILE A 1 100 ? 12.329 -0.886 -15.337 1.00 94.69 100 ILE A N 1
ATOM 802 C CA . ILE A 1 100 ? 13.544 -0.626 -16.127 1.00 94.69 100 ILE A CA 1
ATOM 803 C C . ILE A 1 100 ? 13.512 -1.398 -17.450 1.00 94.69 100 ILE A C 1
ATOM 805 O O . ILE A 1 100 ? 13.795 -0.826 -18.501 1.00 94.69 100 ILE A O 1
ATOM 809 N N . VAL A 1 101 ? 13.166 -2.686 -17.406 1.00 96.56 101 VAL A N 1
ATOM 810 C CA . VAL A 1 101 ? 13.206 -3.575 -18.576 1.00 96.56 101 VAL A CA 1
ATOM 811 C C . VAL A 1 101 ? 12.041 -3.301 -19.527 1.00 96.56 101 VAL A C 1
ATOM 813 O O . VAL A 1 101 ? 12.234 -3.198 -20.737 1.00 96.56 101 VAL A O 1
ATOM 816 N N . TYR A 1 102 ? 10.828 -3.160 -18.992 1.00 96.69 102 TYR A N 1
ATOM 817 C CA . TYR A 1 102 ? 9.604 -3.087 -19.791 1.00 96.69 102 TYR A CA 1
ATOM 818 C C . TYR A 1 102 ? 9.011 -1.683 -19.905 1.00 96.69 102 TYR A C 1
ATOM 820 O O . TYR A 1 102 ? 8.092 -1.492 -20.698 1.00 96.69 102 TYR A O 1
ATOM 828 N N . GLY A 1 103 ? 9.526 -0.683 -19.184 1.00 95.62 103 GLY A N 1
ATOM 829 C CA . GLY A 1 103 ? 8.953 0.666 -19.164 1.00 95.62 103 GLY A CA 1
ATOM 830 C C . GLY A 1 103 ? 8.903 1.338 -20.538 1.00 95.62 103 GLY A C 1
ATOM 831 O O . GLY A 1 103 ? 7.851 1.835 -20.940 1.00 95.62 103 GLY A O 1
ATOM 832 N N . PHE A 1 104 ? 10.008 1.318 -21.291 1.00 94.88 104 PHE A N 1
ATOM 833 C CA . PHE A 1 104 ? 10.038 1.870 -22.652 1.00 94.88 104 PHE A CA 1
ATOM 834 C C . PHE A 1 104 ? 9.180 1.066 -23.643 1.00 94.88 104 PHE A C 1
ATOM 836 O O . PHE A 1 104 ? 8.360 1.690 -24.317 1.00 94.88 104 PHE A O 1
ATOM 843 N N . PRO A 1 105 ? 9.273 -0.279 -23.709 1.00 96.19 105 PRO A N 1
ATOM 844 C CA . PRO A 1 105 ? 8.360 -1.082 -24.525 1.00 96.19 105 PRO A CA 1
ATOM 845 C C . PRO A 1 105 ? 6.874 -0.822 -24.229 1.00 96.19 105 PRO A C 1
ATOM 847 O O . PRO A 1 105 ? 6.094 -0.607 -25.156 1.00 96.19 105 PRO A O 1
ATOM 850 N N . LEU A 1 106 ? 6.482 -0.778 -22.949 1.00 95.38 106 LEU A N 1
ATOM 851 C CA . LEU A 1 106 ? 5.110 -0.471 -22.526 1.00 95.38 106 LEU A CA 1
ATOM 852 C C . LEU A 1 106 ? 4.679 0.912 -23.011 1.00 95.38 106 LEU A C 1
ATOM 854 O O . LEU A 1 106 ? 3.600 1.048 -23.585 1.00 95.38 106 LEU A O 1
ATOM 858 N N . LYS A 1 107 ? 5.532 1.927 -22.829 1.00 93.00 107 LYS A N 1
ATOM 859 C CA . LYS A 1 107 ? 5.271 3.283 -23.318 1.00 93.00 107 LYS A CA 1
ATOM 860 C C . LYS A 1 107 ? 5.030 3.292 -24.829 1.00 93.00 107 LYS A C 1
ATOM 862 O O . LYS A 1 107 ? 4.043 3.870 -25.270 1.00 93.00 107 LYS A O 1
ATOM 867 N N . SER A 1 108 ? 5.886 2.632 -25.610 1.00 94.06 108 SER A N 1
ATOM 868 C CA . SER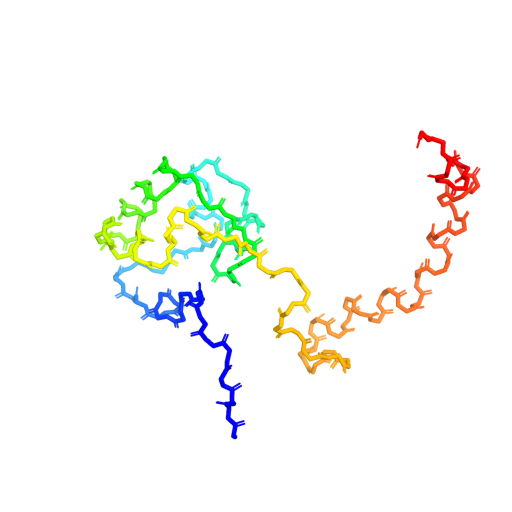 A 1 108 ? 5.754 2.568 -27.070 1.00 94.06 108 SER A CA 1
ATOM 869 C C . SER A 1 108 ? 4.439 1.923 -27.510 1.00 94.06 108 SER A C 1
ATOM 871 O O . SER A 1 108 ? 3.738 2.490 -28.341 1.00 94.06 108 SER A O 1
ATOM 873 N N . ILE A 1 109 ? 4.058 0.791 -26.909 1.00 94.88 109 ILE A N 1
ATOM 874 C CA . ILE A 1 109 ? 2.795 0.102 -27.229 1.00 94.88 109 ILE A CA 1
ATOM 875 C C . ILE A 1 109 ? 1.583 0.966 -26.859 1.00 94.88 109 ILE A C 1
ATOM 877 O O . ILE A 1 109 ? 0.609 1.024 -27.610 1.00 94.88 109 ILE A O 1
ATOM 881 N N . ILE A 1 110 ? 1.625 1.642 -25.706 1.00 94.25 110 ILE A N 1
ATOM 882 C CA . ILE A 1 110 ? 0.556 2.557 -25.288 1.00 94.25 110 ILE A CA 1
ATOM 883 C C . ILE A 1 110 ? 0.430 3.709 -26.290 1.00 94.25 110 ILE A C 1
ATOM 885 O O . ILE A 1 110 ? -0.683 4.020 -26.703 1.00 94.25 110 ILE A O 1
ATOM 889 N N . HIS A 1 111 ? 1.547 4.294 -26.730 1.00 93.12 111 HIS A N 1
ATOM 890 C CA . HIS A 1 111 ? 1.535 5.388 -27.704 1.00 93.12 111 HIS A CA 1
ATOM 891 C C . HIS A 1 111 ? 1.016 4.941 -29.077 1.00 93.12 111 HIS A C 1
ATOM 893 O O . HIS A 1 111 ? 0.261 5.672 -29.710 1.00 93.12 111 HIS A O 1
ATOM 899 N N . GLU A 1 112 ? 1.365 3.733 -29.526 1.00 93.19 112 GLU A N 1
ATOM 900 C CA . GLU A 1 112 ? 0.851 3.167 -30.779 1.00 93.19 112 GLU A CA 1
ATOM 901 C C . GLU A 1 112 ? -0.672 2.972 -30.731 1.00 93.19 112 GLU A C 1
ATOM 903 O O . GLU A 1 112 ? -1.373 3.275 -31.695 1.00 93.19 112 GLU A O 1
ATOM 908 N N . LYS A 1 113 ? -1.200 2.486 -29.600 1.00 92.38 113 LYS A N 1
ATOM 909 C CA . LYS A 1 113 ? -2.627 2.159 -29.459 1.00 92.38 113 LYS A CA 1
ATOM 910 C C . LYS A 1 113 ? -3.512 3.352 -29.103 1.00 92.38 113 LYS A C 1
ATOM 912 O O . LYS A 1 113 ? -4.673 3.369 -29.500 1.00 92.38 113 LYS A O 1
ATOM 917 N N . PHE A 1 114 ? -2.998 4.304 -28.330 1.00 91.56 114 PHE A N 1
ATOM 918 C CA . PHE A 1 114 ? -3.791 5.378 -27.721 1.00 91.56 114 PHE A CA 1
ATOM 919 C C . PHE A 1 114 ? -3.280 6.788 -28.057 1.00 91.56 114 PHE A C 1
ATOM 921 O O . PHE A 1 114 ? -3.870 7.770 -27.611 1.00 91.56 114 PHE A O 1
ATOM 928 N N . GLY A 1 115 ? -2.216 6.911 -28.856 1.00 84.25 115 GLY A N 1
ATOM 929 C CA . GLY A 1 115 ? -1.581 8.190 -29.168 1.00 84.25 115 GLY A CA 1
ATOM 930 C C . GLY A 1 115 ? -0.701 8.718 -28.030 1.00 84.25 115 GLY A C 1
ATOM 931 O O . GLY A 1 115 ? -0.485 8.066 -27.013 1.00 84.25 115 GLY A O 1
ATOM 932 N N . ASP A 1 116 ? -0.179 9.934 -28.191 1.00 77.06 116 ASP A N 1
ATOM 933 C CA . ASP A 1 116 ? 0.893 10.505 -27.354 1.00 77.06 116 ASP A CA 1
ATOM 934 C C . ASP A 1 116 ? 0.435 10.968 -25.948 1.00 77.06 116 ASP A C 1
ATOM 936 O O . ASP A 1 116 ? 1.102 11.766 -25.289 1.00 77.06 116 ASP A O 1
ATOM 940 N N . GLY A 1 117 ? -0.750 10.534 -25.497 1.00 66.00 117 GLY A N 1
ATOM 941 C CA . GLY A 1 117 ? -1.336 10.888 -24.198 1.00 66.00 117 GLY A CA 1
ATOM 942 C C . GLY A 1 117 ? -1.674 12.376 -24.007 1.00 66.00 117 GLY A C 1
ATOM 943 O O . GLY A 1 117 ? -2.214 12.743 -22.968 1.00 66.00 117 GLY A O 1
ATOM 944 N N . LYS A 1 118 ? -1.388 13.239 -24.993 1.00 56.44 118 LYS A N 1
ATOM 945 C CA . LYS A 1 118 ? -1.772 14.658 -25.041 1.00 56.44 118 LYS A CA 1
ATOM 946 C C . LYS A 1 118 ? -3.029 14.845 -25.884 1.00 56.44 118 LYS A C 1
ATOM 948 O O . LYS A 1 118 ? -2.988 15.366 -26.994 1.00 56.44 118 LYS A O 1
ATOM 953 N N . SER A 1 119 ? -4.155 14.427 -25.340 1.00 47.22 119 SER A N 1
ATOM 954 C CA . SER A 1 119 ? -5.463 14.857 -25.821 1.00 47.22 119 SER A CA 1
ATOM 955 C C . SER A 1 119 ? -6.404 14.897 -24.628 1.00 47.22 119 SER A C 1
ATOM 957 O O . SER A 1 119 ? -7.059 13.897 -24.341 1.00 47.22 119 SER A O 1
ATOM 959 N N . LEU A 1 120 ? -6.336 16.016 -23.896 1.00 39.50 120 LEU A N 1
ATOM 960 C CA . LEU A 1 120 ? -7.407 16.789 -23.246 1.00 39.50 120 LEU A CA 1
ATOM 961 C C . LEU A 1 120 ? -6.780 18.016 -22.563 1.00 39.50 120 LEU A C 1
ATOM 963 O O . LEU A 1 120 ? -5.782 17.835 -21.829 1.00 39.50 120 LEU A O 1
#

Sequence (120 aa):
MFSSNRQYTLPEIGGSQGNKELSFGEIAKRIGRSEIWTAALFYGHAKPEQADLKKLSEVLDIPEQEFKRGFPKSFFPIRGVGLQMPPSDPLMYRLYEFLIVYGFPLKSIIHEKFGDGKSL

Radius of gyration: 18.37 Å; chains: 1; bounding box: 38×30×51 Å